Protein AF-A0A3M7SEB2-F1 (afdb_monomer_lite)

InterPro domains:
  IPR011989 Armadillo-like helical [G3DSA:1.25.10.10] (7-108)
  IPR016024 Armadillo-type fold [SSF48371] (8-101)

Secondary structure (DSSP, 8-state):
-----HHHHHHH--HHHHHHHHHTTHHHHHHHHHHH-S-HHHHHHHHHHHHHHTTSHHHHHHHHTTTHHHHHHHHHHHGGG-TTS-HHHHHHHHHHHHHHHHHHH---

Sequence (108 aa):
MISYRPAIIGNLANHKFSDKMISLKIPHKLLELACHDIQFGVQESALNALFALCKHDKARKCLNDLDAVEKLSNISSMSAQNKDLDKESYQNAISLCKNIIKCLKNKN

Radius of gyration: 13.1 Å; chains: 1; bounding box: 40×23×32 Å

pLDDT: mean 75.16, std 13.17, range [36.69, 88.88]

Structure (mmCIF, N/CA/C/O backbone):
data_AF-A0A3M7SEB2-F1
#
_entry.id   AF-A0A3M7SEB2-F1
#
loop_
_atom_site.group_PDB
_atom_site.id
_atom_site.type_symbol
_atom_site.label_atom_id
_atom_site.label_alt_id
_atom_site.label_comp_id
_atom_site.label_asym_id
_atom_site.label_entity_id
_atom_site.label_seq_id
_atom_site.pdbx_PDB_ins_code
_atom_site.Cartn_x
_atom_site.Cartn_y
_atom_site.Cartn_z
_atom_site.occupancy
_atom_site.B_iso_or_equiv
_atom_site.auth_seq_id
_atom_site.auth_comp_id
_atom_site.auth_asym_id
_atom_site.auth_atom_id
_atom_site.pdbx_PDB_model_num
ATOM 1 N N . MET A 1 1 ? -2.842 -12.660 -21.057 1.00 36.69 1 MET A N 1
ATOM 2 C CA . MET A 1 1 ? -2.701 -12.054 -19.713 1.00 36.69 1 MET A CA 1
ATOM 3 C C . MET A 1 1 ? -3.008 -10.571 -19.820 1.00 36.69 1 MET A C 1
ATOM 5 O O . MET A 1 1 ? -2.301 -9.878 -20.537 1.00 36.69 1 MET A O 1
ATOM 9 N N . ILE A 1 2 ? -4.080 -10.085 -19.190 1.00 41.38 2 ILE A N 1
ATOM 10 C CA . ILE A 1 2 ? -4.386 -8.647 -19.176 1.00 41.38 2 ILE A CA 1
ATOM 11 C C . ILE A 1 2 ? -3.371 -7.985 -18.242 1.00 41.38 2 ILE A C 1
ATOM 13 O O . ILE A 1 2 ? -3.410 -8.191 -17.030 1.00 41.38 2 ILE A O 1
ATOM 17 N N . SER A 1 3 ? -2.422 -7.256 -18.826 1.00 43.06 3 SER A N 1
ATOM 18 C CA . SER A 1 3 ? -1.413 -6.485 -18.105 1.00 43.06 3 SER A CA 1
ATOM 19 C C . SER A 1 3 ? -2.089 -5.260 -17.490 1.00 43.06 3 SER A C 1
ATOM 21 O O . SER A 1 3 ? -2.258 -4.232 -18.145 1.00 43.06 3 SER A O 1
ATOM 23 N N . TYR A 1 4 ? -2.544 -5.378 -16.245 1.00 52.88 4 TYR A N 1
ATOM 24 C CA . TYR A 1 4 ? -3.120 -4.261 -15.503 1.00 52.88 4 TYR A CA 1
ATOM 25 C C . TYR A 1 4 ? -2.023 -3.229 -15.227 1.00 52.88 4 TYR A C 1
ATOM 27 O O . TYR A 1 4 ? -1.166 -3.457 -14.381 1.00 52.88 4 TYR A O 1
ATOM 35 N N . ARG A 1 5 ? -2.026 -2.096 -15.943 1.00 59.34 5 ARG A N 1
ATOM 36 C CA . ARG A 1 5 ? -1.134 -0.971 -15.625 1.00 59.34 5 ARG A CA 1
ATOM 37 C C . ARG A 1 5 ? -1.620 -0.309 -14.329 1.00 59.34 5 ARG A C 1
ATOM 39 O O . ARG A 1 5 ? -2.729 0.234 -14.338 1.00 59.34 5 ARG A O 1
ATOM 46 N N . PRO A 1 6 ? -0.827 -0.296 -13.243 1.00 56.50 6 PRO A N 1
ATOM 47 C CA . PRO A 1 6 ? -1.273 0.253 -11.961 1.00 56.50 6 PRO A CA 1
ATOM 48 C C . PRO A 1 6 ? -1.682 1.735 -12.049 1.00 56.50 6 PRO A C 1
ATOM 50 O O . PRO A 1 6 ? -2.636 2.146 -11.396 1.00 56.50 6 PRO A O 1
ATOM 53 N N . ALA A 1 7 ? -1.077 2.506 -12.961 1.00 56.31 7 ALA A N 1
ATOM 54 C CA . ALA A 1 7 ? -1.453 3.896 -13.243 1.00 56.31 7 ALA A CA 1
ATOM 55 C C . ALA A 1 7 ? -2.922 4.070 -13.693 1.00 56.31 7 ALA A C 1
ATOM 57 O O . ALA A 1 7 ? -3.589 5.026 -13.304 1.00 56.31 7 ALA A O 1
ATOM 58 N N . ILE A 1 8 ? -3.461 3.124 -14.472 1.00 58.94 8 ILE A N 1
ATOM 59 C CA . ILE A 1 8 ? -4.864 3.167 -14.918 1.00 58.94 8 ILE A CA 1
ATOM 60 C C . ILE A 1 8 ? -5.795 2.873 -13.737 1.00 58.94 8 ILE A C 1
ATOM 62 O O . ILE A 1 8 ? -6.848 3.490 -13.604 1.00 58.94 8 ILE A O 1
ATOM 66 N N . ILE A 1 9 ? -5.388 1.966 -12.846 1.00 61.84 9 ILE A N 1
ATOM 67 C CA . ILE A 1 9 ? -6.151 1.632 -11.641 1.00 61.84 9 ILE A CA 1
ATOM 68 C C . ILE A 1 9 ? -6.202 2.828 -10.685 1.00 61.84 9 ILE A C 1
ATOM 70 O O . ILE A 1 9 ? -7.271 3.117 -10.152 1.00 61.84 9 ILE A O 1
ATOM 74 N N . GLY A 1 10 ? -5.091 3.556 -10.527 1.00 58.06 10 GLY A N 1
ATOM 75 C CA . GLY A 1 10 ? -5.048 4.784 -9.731 1.00 58.06 10 GLY A CA 1
ATOM 76 C C . GLY A 1 10 ? -6.037 5.845 -10.221 1.00 58.06 10 GLY A C 1
ATOM 77 O O . GLY A 1 10 ? -6.766 6.415 -9.415 1.00 58.06 10 GLY A O 1
ATOM 78 N N . ASN A 1 11 ? -6.155 6.032 -11.539 1.00 61.44 11 ASN A N 1
ATOM 79 C CA . ASN A 1 11 ? -7.123 6.969 -12.127 1.00 61.44 11 ASN A CA 1
ATOM 80 C C . ASN A 1 11 ? -8.579 6.472 -12.060 1.00 61.44 11 ASN A C 1
ATOM 82 O O . ASN A 1 11 ? -9.512 7.274 -12.068 1.00 61.44 11 ASN A O 1
ATOM 86 N N . LEU A 1 12 ? -8.793 5.155 -11.990 1.00 60.09 12 LEU A N 1
ATOM 87 C CA . LEU A 1 12 ? -10.119 4.537 -11.885 1.00 60.09 12 LEU A CA 1
ATOM 88 C C . LEU A 1 12 ? -10.623 4.405 -10.442 1.00 60.09 12 LEU A C 1
ATOM 90 O O . LEU A 1 12 ? -11.768 3.983 -10.252 1.00 60.09 12 LEU A O 1
ATOM 94 N N . ALA A 1 13 ? -9.811 4.748 -9.437 1.00 60.38 13 ALA A N 1
ATOM 95 C CA . ALA A 1 13 ? -10.180 4.755 -8.023 1.00 60.38 13 ALA A CA 1
ATOM 96 C C . ALA A 1 13 ? -11.150 5.914 -7.714 1.00 60.38 13 ALA A C 1
ATOM 98 O O . ALA A 1 13 ? -10.844 6.853 -6.991 1.00 60.38 13 ALA A O 1
ATOM 99 N N . ASN A 1 14 ? -12.331 5.858 -8.326 1.00 59.59 14 ASN A N 1
ATOM 100 C CA . ASN A 1 14 ? -13.491 6.677 -8.015 1.00 59.59 14 ASN A CA 1
ATOM 101 C C . ASN A 1 14 ? -14.442 5.860 -7.130 1.00 59.59 14 ASN A C 1
ATOM 103 O O . ASN A 1 14 ? -14.527 4.636 -7.260 1.00 59.59 14 ASN A O 1
ATOM 107 N N . HIS A 1 15 ? -15.224 6.532 -6.278 1.00 60.16 15 HIS A N 1
ATOM 108 C CA . HIS A 1 15 ? -16.090 5.890 -5.271 1.00 60.16 15 HIS A CA 1
ATOM 109 C C . HIS A 1 15 ? -16.969 4.756 -5.838 1.00 60.16 15 HIS A C 1
ATOM 111 O O . HIS A 1 15 ? -17.142 3.728 -5.185 1.00 60.16 15 HIS A O 1
ATOM 117 N N . LYS A 1 16 ? -17.454 4.908 -7.081 1.00 60.78 16 LYS A N 1
ATOM 118 C CA . LYS A 1 16 ? -18.289 3.930 -7.805 1.00 60.78 16 LYS A CA 1
ATOM 119 C C . LYS A 1 16 ? -17.588 2.609 -8.157 1.00 60.78 16 LYS A C 1
ATOM 121 O O . LYS A 1 16 ? -18.272 1.616 -8.377 1.00 60.78 16 LYS A O 1
ATOM 126 N N . PHE A 1 17 ? -16.257 2.577 -8.222 1.00 64.44 17 PHE A N 1
ATOM 127 C CA . PHE A 1 17 ? -15.491 1.383 -8.604 1.00 64.44 17 PHE A CA 1
ATOM 128 C C . PHE A 1 17 ? -14.791 0.706 -7.426 1.00 64.44 17 PHE A C 1
ATOM 130 O O . PHE A 1 17 ? -14.325 -0.420 -7.582 1.00 64.44 17 PHE A O 1
ATOM 137 N N . SER A 1 18 ? -14.768 1.343 -6.251 1.00 67.56 18 SER A N 1
ATOM 138 C CA . SER A 1 18 ? -14.119 0.816 -5.044 1.00 67.56 18 SER A CA 1
ATOM 139 C C . SER A 1 18 ? -14.614 -0.590 -4.665 1.00 67.56 18 SER A C 1
ATOM 141 O O . SER A 1 18 ? -13.800 -1.492 -4.487 1.00 67.56 18 SER A O 1
ATOM 143 N N . ASP A 1 19 ? -15.928 -0.829 -4.660 1.00 73.62 19 ASP A N 1
ATOM 144 C CA . ASP A 1 19 ? -16.518 -2.147 -4.373 1.00 73.62 19 ASP A CA 1
ATOM 145 C C . ASP A 1 19 ? -16.108 -3.220 -5.395 1.00 73.62 19 ASP A C 1
ATOM 147 O O . ASP A 1 19 ? -15.722 -4.335 -5.036 1.00 73.62 19 ASP A O 1
ATOM 151 N N . LYS A 1 20 ? -16.126 -2.874 -6.688 1.00 78.75 20 LYS A N 1
ATOM 152 C CA . LYS A 1 20 ? -15.731 -3.794 -7.763 1.00 78.75 20 LYS A CA 1
ATOM 153 C C . LYS A 1 20 ? -14.229 -4.084 -7.729 1.00 78.75 20 LYS A C 1
ATOM 155 O O . LYS A 1 20 ? -13.818 -5.214 -7.964 1.00 78.75 20 LYS A O 1
ATOM 160 N N . MET A 1 21 ? -13.410 -3.092 -7.390 1.00 75.00 21 MET A N 1
ATOM 161 C CA . MET A 1 21 ? -11.968 -3.250 -7.208 1.00 75.00 21 MET A CA 1
ATOM 162 C C . MET A 1 21 ? -11.639 -4.162 -6.022 1.00 75.00 21 MET A C 1
ATOM 164 O O . MET A 1 21 ? -10.766 -5.020 -6.145 1.00 75.00 21 MET A O 1
ATOM 168 N N . ILE A 1 22 ? -12.360 -4.032 -4.905 1.00 77.62 22 ILE A N 1
ATOM 169 C CA . ILE A 1 22 ? -12.218 -4.930 -3.750 1.00 77.62 22 ILE A CA 1
ATOM 170 C C . ILE A 1 22 ? -12.609 -6.360 -4.141 1.00 77.62 22 ILE A C 1
ATOM 172 O O . ILE A 1 22 ? -11.831 -7.284 -3.909 1.00 77.62 22 ILE A O 1
ATOM 176 N N . SER A 1 23 ? -13.751 -6.541 -4.815 1.00 80.69 23 SER A N 1
ATOM 177 C CA . SER A 1 23 ? -14.204 -7.853 -5.306 1.00 80.69 23 SER A CA 1
ATOM 178 C C . SER A 1 23 ? -13.187 -8.516 -6.247 1.00 80.69 23 SER A C 1
ATOM 180 O O . SER A 1 23 ? -12.950 -9.719 -6.168 1.00 80.69 23 SER A O 1
ATOM 182 N N . LEU A 1 24 ? -12.506 -7.725 -7.080 1.00 82.50 24 LEU A N 1
ATOM 183 C CA . LEU A 1 24 ? -11.449 -8.186 -7.985 1.00 82.50 24 LEU A CA 1
ATOM 184 C C . LEU A 1 24 ? -10.068 -8.338 -7.314 1.00 82.50 24 LEU A C 1
ATOM 186 O O . LEU A 1 24 ? -9.074 -8.571 -8.007 1.00 82.50 24 LEU A O 1
ATOM 190 N N . LYS A 1 25 ? -9.984 -8.204 -5.982 1.00 83.44 25 LYS A N 1
ATOM 191 C CA . LYS A 1 25 ? -8.742 -8.259 -5.187 1.00 83.44 25 LYS A CA 1
ATOM 192 C C . LYS A 1 25 ? -7.667 -7.275 -5.665 1.00 83.44 25 LYS A C 1
ATOM 194 O O . LYS A 1 25 ? -6.470 -7.512 -5.502 1.00 83.44 25 LYS A O 1
ATOM 199 N N . ILE A 1 26 ? -8.081 -6.146 -6.236 1.00 85.44 26 ILE A N 1
ATOM 200 C CA . ILE A 1 26 ? -7.170 -5.102 -6.718 1.00 85.44 26 ILE A CA 1
ATOM 201 C C . ILE A 1 26 ? -6.305 -4.528 -5.584 1.00 85.44 26 ILE A C 1
ATOM 203 O O . ILE A 1 26 ? -5.098 -4.435 -5.794 1.00 85.44 26 ILE A O 1
ATOM 207 N N . PRO A 1 27 ? -6.833 -4.234 -4.374 1.00 85.31 27 PRO A N 1
ATOM 208 C CA . PRO A 1 27 ? -5.995 -3.783 -3.260 1.00 85.31 27 PRO A CA 1
ATOM 209 C C . PRO A 1 27 ? -4.893 -4.783 -2.888 1.00 85.31 27 PRO A C 1
ATOM 211 O O . PRO A 1 27 ? -3.783 -4.370 -2.576 1.00 85.31 27 PRO A O 1
ATOM 214 N N . HIS A 1 28 ? -5.168 -6.091 -2.989 1.00 87.62 28 HIS A N 1
ATOM 215 C CA . HIS A 1 28 ? -4.181 -7.133 -2.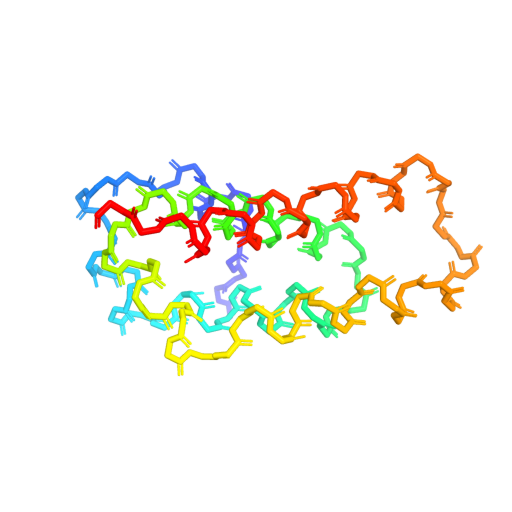693 1.00 87.62 28 HIS A CA 1
ATOM 216 C C . HIS A 1 28 ? -3.064 -7.139 -3.737 1.00 87.62 28 HIS A C 1
ATOM 218 O O . HIS A 1 28 ? -1.892 -7.099 -3.383 1.00 87.62 28 HIS A O 1
ATOM 224 N N . LYS A 1 29 ? -3.429 -7.138 -5.027 1.00 86.56 29 LYS A N 1
ATOM 225 C CA . LYS A 1 29 ? -2.458 -7.121 -6.131 1.00 86.56 29 LYS A CA 1
ATOM 226 C C . LYS A 1 29 ? -1.599 -5.867 -6.115 1.00 86.56 29 LYS A C 1
ATOM 228 O O . LYS A 1 29 ? -0.403 -5.953 -6.335 1.00 86.56 29 LYS A O 1
ATOM 233 N N . LEU A 1 30 ? -2.191 -4.704 -5.850 1.00 86.75 30 LEU A N 1
ATOM 234 C CA . LEU A 1 30 ? -1.424 -3.465 -5.756 1.00 86.75 30 LEU A CA 1
ATOM 235 C C . LEU A 1 30 ? -0.465 -3.474 -4.565 1.00 86.75 30 LEU A C 1
ATOM 237 O O . LEU A 1 30 ? 0.650 -2.990 -4.702 1.00 86.75 30 LEU A O 1
ATOM 241 N N . LEU A 1 31 ? -0.873 -4.034 -3.422 1.00 86.88 31 LEU A N 1
ATOM 242 C CA . LEU A 1 31 ? 0.004 -4.175 -2.261 1.00 86.88 31 LEU A CA 1
ATOM 243 C C . LEU A 1 31 ? 1.169 -5.128 -2.551 1.00 86.88 31 LEU A C 1
ATOM 245 O O . LEU A 1 31 ? 2.307 -4.806 -2.237 1.00 86.88 31 LEU A O 1
ATOM 249 N N . GLU A 1 32 ? 0.906 -6.253 -3.213 1.00 86.31 32 GLU A N 1
ATOM 250 C CA . GLU A 1 32 ? 1.943 -7.197 -3.638 1.00 86.31 32 GLU A CA 1
ATOM 251 C C . GLU A 1 32 ? 2.926 -6.557 -4.628 1.00 86.31 32 GLU A C 1
ATOM 253 O O . GLU A 1 32 ? 4.134 -6.632 -4.419 1.00 86.31 32 GLU A O 1
ATOM 258 N N . LEU A 1 33 ? 2.418 -5.855 -5.647 1.00 84.44 33 LEU A N 1
ATOM 259 C CA . LEU A 1 33 ? 3.243 -5.139 -6.625 1.00 84.44 33 LEU A CA 1
ATOM 260 C C . LEU A 1 33 ? 4.066 -4.025 -5.970 1.00 84.44 33 LEU A C 1
ATOM 262 O O . LEU A 1 33 ? 5.237 -3.860 -6.287 1.00 84.44 33 LEU A O 1
ATOM 266 N N . ALA A 1 34 ? 3.489 -3.278 -5.029 1.00 84.81 34 ALA A N 1
ATOM 267 C CA . ALA A 1 34 ? 4.221 -2.252 -4.296 1.00 84.81 34 ALA A CA 1
ATOM 268 C C . ALA A 1 34 ?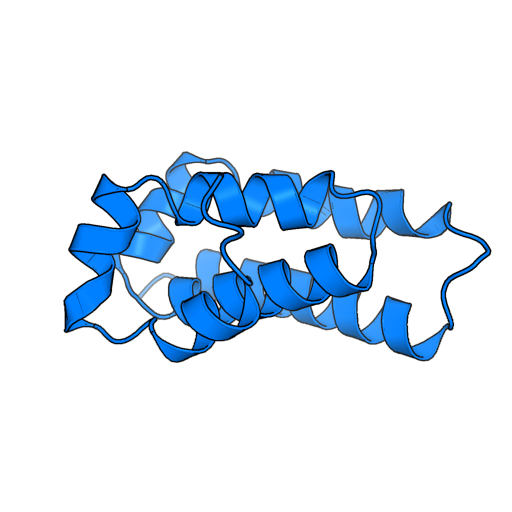 5.350 -2.850 -3.438 1.00 84.81 34 ALA A C 1
ATOM 270 O O . ALA A 1 34 ? 6.416 -2.251 -3.341 1.00 84.81 34 ALA A O 1
ATOM 271 N N . CYS A 1 35 ? 5.128 -4.019 -2.826 1.00 82.38 35 CYS A N 1
ATOM 272 C CA . CYS A 1 35 ? 6.084 -4.649 -1.914 1.00 82.38 35 CYS A CA 1
ATOM 273 C C . CYS A 1 35 ? 7.170 -5.487 -2.602 1.00 82.38 35 CYS A C 1
ATOM 275 O O . CYS A 1 35 ? 8.277 -5.581 -2.073 1.00 82.38 35 CYS A O 1
ATOM 277 N N . HIS A 1 36 ? 6.849 -6.143 -3.717 1.00 81.06 36 HIS A N 1
ATOM 278 C CA . HIS A 1 36 ? 7.650 -7.257 -4.235 1.00 81.06 36 HIS A CA 1
ATOM 279 C C . HIS A 1 36 ? 7.987 -7.168 -5.725 1.00 81.06 36 HIS A C 1
ATOM 281 O O . HIS A 1 36 ? 8.738 -8.015 -6.208 1.00 81.06 36 HIS A O 1
ATOM 287 N N . ASP A 1 37 ? 7.469 -6.183 -6.469 1.00 80.06 37 ASP A N 1
ATOM 288 C CA . ASP A 1 37 ? 7.807 -6.072 -7.891 1.00 80.06 37 ASP A CA 1
ATOM 289 C C . ASP A 1 37 ? 9.285 -5.695 -8.074 1.00 80.06 37 ASP A C 1
ATOM 291 O O . ASP A 1 37 ? 9.836 -4.898 -7.318 1.00 80.06 37 ASP A O 1
ATOM 295 N N . ILE A 1 38 ? 9.942 -6.284 -9.070 1.00 73.12 38 ILE A N 1
ATOM 296 C CA . ILE A 1 38 ? 11.363 -6.051 -9.362 1.0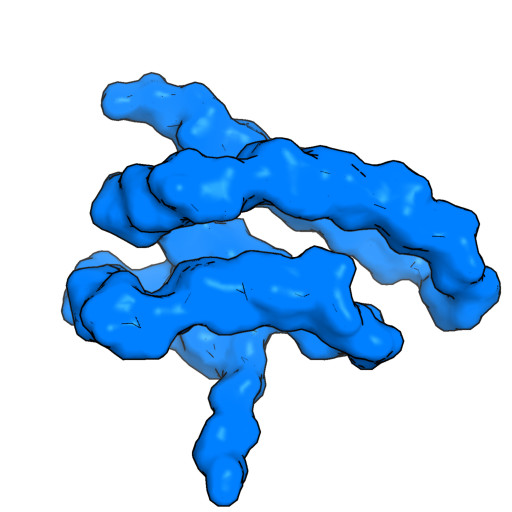0 73.12 38 ILE A CA 1
ATOM 297 C C . ILE A 1 38 ? 11.548 -4.695 -10.060 1.00 73.12 38 ILE A C 1
ATOM 299 O O . ILE A 1 38 ? 12.597 -4.062 -9.945 1.00 73.12 38 ILE A O 1
ATOM 303 N N . GLN A 1 39 ? 10.530 -4.230 -10.785 1.00 77.69 39 GLN A N 1
ATOM 304 C CA . GLN A 1 39 ? 10.555 -2.976 -11.517 1.00 77.69 39 GLN A CA 1
ATOM 305 C C . GLN A 1 39 ? 10.045 -1.837 -10.642 1.00 77.69 39 GLN A C 1
ATOM 307 O O . GLN A 1 39 ? 8.856 -1.722 -10.340 1.00 77.69 39 GLN A O 1
ATOM 312 N N . PHE A 1 40 ? 10.938 -0.907 -10.323 1.00 76.06 40 PHE A N 1
ATOM 313 C CA . PHE A 1 40 ? 10.588 0.252 -9.511 1.00 76.06 40 PHE A CA 1
ATOM 314 C C . PHE A 1 40 ? 9.450 1.101 -10.099 1.00 76.06 40 PHE A C 1
ATOM 316 O O . PHE A 1 40 ? 8.566 1.531 -9.366 1.00 76.06 40 PHE A O 1
ATOM 323 N N . GLY A 1 41 ? 9.397 1.286 -11.423 1.00 77.56 41 GLY A N 1
ATOM 324 C CA . GLY A 1 41 ? 8.293 2.021 -12.056 1.00 77.56 41 GLY A CA 1
ATOM 325 C C . GLY A 1 41 ? 6.921 1.364 -11.836 1.00 77.56 41 GLY A C 1
ATOM 326 O O . GLY A 1 41 ? 5.898 2.051 -11.761 1.00 77.56 41 GLY A O 1
ATOM 327 N N . VAL A 1 42 ? 6.884 0.035 -11.681 1.00 79.75 42 VAL A N 1
ATOM 328 C CA . VAL A 1 42 ? 5.666 -0.709 -11.334 1.00 79.75 42 VAL A CA 1
ATOM 329 C C . VAL A 1 42 ? 5.345 -0.541 -9.850 1.00 79.75 42 VAL A C 1
ATOM 331 O O . VAL A 1 42 ? 4.189 -0.258 -9.531 1.00 79.75 42 VAL A O 1
ATOM 334 N N . GLN A 1 43 ? 6.349 -0.622 -8.967 1.00 81.75 43 GLN A N 1
ATOM 335 C CA . GLN A 1 43 ? 6.186 -0.353 -7.532 1.00 81.75 43 GLN A CA 1
ATOM 336 C C . GLN A 1 43 ? 5.623 1.053 -7.283 1.00 81.75 43 GLN A C 1
ATOM 338 O O . GLN A 1 43 ? 4.622 1.206 -6.586 1.00 81.75 43 GLN A O 1
ATOM 343 N N . GLU A 1 44 ? 6.205 2.083 -7.898 1.00 80.81 44 GLU A N 1
ATOM 344 C CA . GLU A 1 44 ? 5.760 3.473 -7.765 1.00 80.81 44 GLU A CA 1
ATOM 345 C C . GLU A 1 44 ? 4.332 3.662 -8.290 1.00 80.81 44 GLU A C 1
ATOM 347 O O . GLU A 1 44 ? 3.483 4.275 -7.634 1.00 80.81 44 GLU A O 1
ATOM 352 N N . SER A 1 45 ? 4.024 3.085 -9.453 1.00 81.69 45 SER A N 1
ATOM 353 C CA . SER A 1 45 ? 2.668 3.125 -10.005 1.00 81.69 45 SER A CA 1
ATOM 354 C C . SER A 1 45 ? 1.663 2.428 -9.079 1.00 81.69 45 SER A C 1
ATOM 356 O O . SER A 1 45 ? 0.526 2.886 -8.937 1.00 81.69 45 SER A O 1
ATOM 358 N N . ALA A 1 46 ? 2.065 1.327 -8.437 1.00 85.56 46 ALA A N 1
ATOM 359 C CA . ALA A 1 46 ? 1.238 0.609 -7.477 1.00 85.56 46 ALA A CA 1
ATOM 360 C C . ALA A 1 46 ? 1.031 1.413 -6.186 1.00 85.56 46 ALA A C 1
ATOM 362 O O . ALA A 1 46 ? -0.101 1.507 -5.711 1.00 85.56 46 ALA A O 1
ATOM 363 N N . LEU A 1 47 ? 2.072 2.072 -5.670 1.00 85.62 47 LEU A N 1
ATOM 364 C CA . LEU A 1 47 ? 1.983 2.983 -4.525 1.00 85.62 47 LEU A CA 1
ATOM 365 C C . LEU A 1 47 ? 1.043 4.160 -4.807 1.00 85.62 47 LEU A C 1
ATOM 367 O O . LEU A 1 47 ? 0.180 4.469 -3.987 1.00 85.62 47 LEU A O 1
ATOM 371 N N . ASN A 1 48 ? 1.130 4.773 -5.988 1.00 84.25 48 ASN A N 1
ATOM 372 C CA . ASN A 1 48 ? 0.208 5.836 -6.394 1.00 84.25 48 ASN A CA 1
ATOM 373 C C . ASN A 1 48 ? -1.249 5.350 -6.452 1.00 84.25 48 ASN A C 1
ATOM 375 O O . ASN A 1 48 ? -2.158 6.026 -5.964 1.00 84.25 48 ASN A O 1
ATOM 379 N N . ALA A 1 49 ? -1.484 4.149 -6.986 1.00 84.88 49 ALA A N 1
ATOM 380 C CA . ALA A 1 49 ? -2.818 3.557 -7.019 1.00 84.88 49 ALA A CA 1
ATOM 381 C C . ALA A 1 49 ? -3.345 3.207 -5.615 1.00 84.88 49 ALA A C 1
ATOM 383 O O . ALA A 1 49 ? -4.514 3.455 -5.316 1.00 84.88 49 ALA A O 1
ATOM 384 N N . LEU A 1 50 ? -2.488 2.689 -4.727 1.00 86.19 50 LEU A N 1
ATOM 385 C CA . LEU A 1 50 ? -2.821 2.446 -3.320 1.00 86.19 50 LEU A CA 1
ATOM 386 C C . LEU A 1 50 ? -3.164 3.742 -2.587 1.00 86.19 50 LEU A C 1
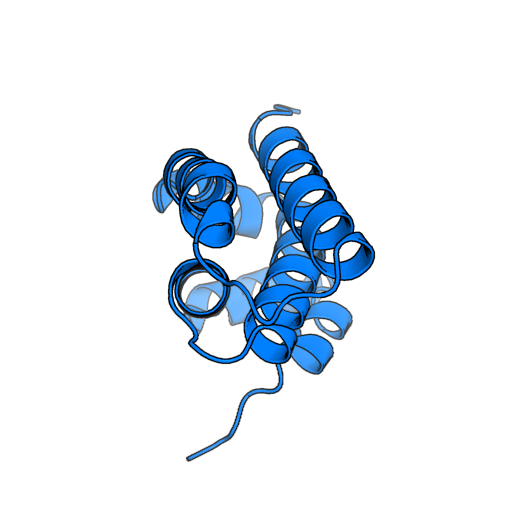ATOM 388 O O . LEU A 1 50 ? -4.118 3.769 -1.812 1.00 86.19 50 LEU A O 1
ATOM 392 N N . PHE A 1 51 ? -2.431 4.822 -2.853 1.00 86.69 51 PHE A N 1
ATOM 393 C CA . PHE A 1 51 ? -2.708 6.131 -2.271 1.00 86.69 51 PHE A CA 1
ATOM 394 C C . PHE A 1 51 ? -4.051 6.707 -2.731 1.00 86.69 51 PHE A C 1
ATOM 396 O O . PHE A 1 51 ? -4.770 7.312 -1.938 1.00 86.69 51 PHE A O 1
ATOM 403 N N . ALA A 1 52 ? -4.437 6.495 -3.990 1.00 84.31 52 ALA A N 1
ATOM 404 C CA . ALA A 1 52 ? -5.774 6.855 -4.454 1.00 84.31 52 ALA A CA 1
ATOM 405 C C . ALA A 1 52 ? -6.854 6.004 -3.760 1.00 84.31 52 ALA A C 1
ATOM 407 O O . ALA A 1 52 ? -7.845 6.538 -3.264 1.00 84.31 52 ALA A O 1
ATOM 408 N N . LEU A 1 53 ? -6.630 4.691 -3.645 1.00 83.75 53 LEU A N 1
ATOM 409 C CA . LEU A 1 53 ? -7.575 3.762 -3.024 1.00 83.75 53 LEU A CA 1
ATOM 410 C C . LEU A 1 53 ? -7.765 3.983 -1.523 1.00 83.75 53 LEU A C 1
ATOM 412 O O . LEU A 1 53 ? -8.888 3.858 -1.039 1.00 83.75 53 LEU A O 1
ATOM 416 N N . CYS A 1 54 ? -6.711 4.329 -0.781 1.00 85.25 54 CYS A N 1
ATOM 417 C CA . CYS A 1 54 ? -6.788 4.511 0.672 1.00 85.25 54 CYS A CA 1
ATOM 418 C C . CYS A 1 54 ? -7.757 5.635 1.081 1.00 85.25 54 CYS A C 1
ATOM 420 O O . CYS A 1 54 ? -8.226 5.659 2.217 1.00 85.25 54 CYS A O 1
ATOM 422 N N . LYS A 1 55 ? -8.085 6.550 0.157 1.00 83.94 55 LYS A N 1
ATOM 423 C CA . LYS A 1 55 ? -9.054 7.634 0.370 1.00 83.94 55 LYS A CA 1
ATOM 424 C C . LYS A 1 55 ? -10.500 7.138 0.458 1.00 83.94 55 LYS A C 1
ATOM 426 O O . LYS A 1 55 ? -11.367 7.891 0.884 1.00 83.94 55 LYS A O 1
ATOM 431 N N . HIS A 1 56 ? -10.773 5.892 0.069 1.00 84.06 56 HIS A N 1
ATOM 432 C CA . HIS A 1 56 ? -12.096 5.283 0.163 1.00 84.06 56 HIS A CA 1
ATOM 433 C C . HIS A 1 56 ? -12.201 4.376 1.386 1.00 84.06 56 HIS A C 1
ATOM 435 O O . HIS A 1 56 ? -11.452 3.410 1.503 1.00 84.06 56 HIS A O 1
ATOM 441 N N . ASP A 1 57 ? -13.200 4.601 2.242 1.00 82.44 57 ASP A N 1
ATOM 442 C CA . ASP A 1 57 ? -13.390 3.854 3.494 1.00 82.44 57 ASP A CA 1
ATOM 443 C C . ASP A 1 57 ? -13.365 2.330 3.347 1.00 82.44 57 ASP A C 1
ATOM 445 O O . ASP A 1 57 ? -12.708 1.639 4.124 1.00 82.44 57 ASP A O 1
ATOM 449 N N . LYS A 1 58 ? -14.048 1.786 2.335 1.00 83.25 58 LYS A N 1
ATOM 450 C CA . LYS A 1 58 ? -14.099 0.333 2.110 1.00 83.25 58 LYS A CA 1
ATOM 451 C C . LYS A 1 58 ? -12.748 -0.235 1.680 1.00 83.25 58 LYS A C 1
ATOM 453 O O . LYS A 1 58 ? -12.333 -1.279 2.174 1.00 83.25 58 LYS A O 1
ATOM 458 N N . ALA A 1 59 ? -12.056 0.457 0.776 1.00 82.88 59 ALA A N 1
ATOM 459 C CA . ALA A 1 59 ? -10.742 0.032 0.309 1.00 82.88 59 ALA A CA 1
ATOM 460 C C . ALA A 1 59 ? -9.695 0.193 1.418 1.00 82.88 59 ALA A C 1
ATOM 462 O O . ALA A 1 59 ? -8.854 -0.679 1.586 1.00 82.88 59 ALA A O 1
ATOM 463 N N . ARG A 1 60 ? -9.802 1.247 2.232 1.00 85.31 60 ARG A N 1
ATOM 464 C CA . ARG A 1 60 ? -8.996 1.454 3.436 1.00 85.31 60 ARG A CA 1
ATOM 465 C C . ARG A 1 60 ? -9.177 0.338 4.458 1.00 85.31 60 ARG A C 1
ATOM 467 O O . ARG A 1 60 ? -8.179 -0.160 4.963 1.00 85.31 60 ARG A O 1
ATOM 474 N N . LYS A 1 61 ? -10.418 -0.075 4.743 1.00 85.31 61 LYS A N 1
ATOM 475 C CA . LYS A 1 61 ? -10.690 -1.232 5.613 1.00 85.31 61 LYS A CA 1
ATOM 476 C C . LYS A 1 61 ? -10.036 -2.494 5.058 1.00 85.31 61 LYS A C 1
ATOM 478 O O . LYS A 1 61 ? -9.234 -3.093 5.753 1.00 85.31 61 LYS A O 1
ATOM 483 N N . CYS A 1 62 ? -10.250 -2.784 3.773 1.00 86.50 62 CYS A N 1
ATOM 484 C CA . CYS A 1 62 ? -9.609 -3.919 3.111 1.00 86.50 62 CYS A CA 1
ATOM 485 C C . CYS A 1 62 ? -8.072 -3.856 3.175 1.00 86.50 62 CYS A C 1
ATOM 487 O O . CYS A 1 62 ? -7.439 -4.879 3.377 1.00 86.50 62 CYS A O 1
ATOM 489 N N . LEU A 1 63 ? -7.456 -2.680 3.024 1.00 86.50 63 LEU A N 1
ATOM 490 C CA . LEU A 1 63 ? -6.004 -2.520 3.157 1.00 86.50 63 LEU A CA 1
ATOM 491 C C . LEU A 1 63 ? -5.521 -2.721 4.601 1.00 86.50 63 LEU A C 1
ATOM 493 O O . LEU A 1 63 ? -4.460 -3.303 4.803 1.00 86.50 63 LEU A O 1
ATOM 497 N N . ASN A 1 64 ? -6.290 -2.276 5.596 1.00 86.12 64 ASN A N 1
ATOM 498 C CA . ASN A 1 64 ? -5.993 -2.549 7.002 1.00 86.12 64 ASN A CA 1
ATOM 499 C C . ASN A 1 64 ? -6.111 -4.045 7.327 1.00 86.12 64 ASN A C 1
ATOM 501 O O . ASN A 1 64 ? -5.234 -4.565 8.005 1.00 86.12 64 ASN A O 1
ATOM 505 N N . ASP A 1 65 ? -7.107 -4.743 6.775 1.00 88.88 65 ASP A N 1
ATOM 506 C CA . ASP A 1 65 ? -7.269 -6.200 6.923 1.00 88.88 65 ASP A CA 1
ATOM 507 C C . ASP A 1 65 ? -6.128 -7.003 6.263 1.00 88.88 65 ASP A C 1
ATOM 509 O O . ASP A 1 65 ? -5.987 -8.198 6.503 1.00 88.88 65 ASP A O 1
ATOM 513 N N . LEU A 1 66 ? -5.322 -6.363 5.406 1.00 86.50 66 LEU A N 1
ATOM 514 C CA . LEU A 1 66 ? -4.170 -6.961 4.718 1.00 86.50 66 LEU A CA 1
ATOM 515 C C . LEU A 1 66 ? -2.826 -6.610 5.352 1.00 86.50 66 LEU A C 1
ATOM 517 O O . LEU A 1 66 ? -1.783 -6.823 4.722 1.00 86.50 66 LEU A O 1
ATOM 521 N N . ASP A 1 67 ? -2.852 -6.005 6.540 1.00 87.88 67 ASP A N 1
ATOM 522 C CA . ASP A 1 67 ? -1.668 -5.513 7.237 1.00 87.88 67 ASP A CA 1
ATOM 523 C C . ASP A 1 67 ? -0.839 -4.559 6.363 1.00 87.88 67 ASP A C 1
ATOM 525 O O . ASP A 1 67 ? 0.390 -4.494 6.451 1.00 87.88 67 ASP A O 1
ATOM 529 N N . ALA A 1 68 ? -1.500 -3.779 5.493 1.00 87.00 68 ALA A N 1
ATOM 530 C CA . ALA A 1 68 ? -0.812 -2.906 4.543 1.00 87.00 68 ALA A CA 1
ATOM 531 C C . ALA A 1 68 ? 0.118 -1.904 5.242 1.00 87.00 68 ALA A C 1
ATOM 533 O O . ALA A 1 68 ? 1.151 -1.543 4.690 1.00 87.00 68 ALA A O 1
ATOM 534 N N . VAL A 1 69 ? -0.198 -1.486 6.473 1.00 86.44 69 VAL A N 1
ATOM 535 C CA . VAL A 1 69 ? 0.684 -0.627 7.279 1.00 86.44 69 VAL A CA 1
ATOM 536 C C . VAL A 1 69 ? 2.021 -1.308 7.571 1.00 86.44 69 VAL A C 1
ATOM 538 O O . VAL A 1 69 ? 3.061 -0.667 7.423 1.00 86.44 69 VAL A O 1
ATOM 541 N N . GLU A 1 70 ? 2.011 -2.581 7.963 1.00 85.81 70 GLU A N 1
ATOM 542 C CA . GLU A 1 70 ? 3.231 -3.334 8.264 1.00 85.81 70 GLU A CA 1
ATOM 543 C C . GLU A 1 70 ? 4.027 -3.578 6.979 1.00 85.81 70 GLU A C 1
ATOM 545 O O . GLU A 1 70 ? 5.212 -3.252 6.897 1.00 85.81 70 GLU A O 1
ATOM 550 N N . LYS A 1 71 ? 3.347 -4.030 5.920 1.00 86.25 71 LYS A N 1
ATOM 551 C CA . LYS A 1 71 ? 3.986 -4.325 4.632 1.00 86.25 71 LYS A CA 1
ATOM 552 C C . LYS A 1 71 ? 4.618 -3.091 3.987 1.00 86.25 71 LYS A C 1
ATOM 554 O O . LYS A 1 71 ? 5.748 -3.162 3.509 1.00 86.25 71 LYS A O 1
ATOM 559 N N . LEU A 1 72 ? 3.937 -1.942 4.020 1.00 84.50 72 LEU A N 1
ATOM 560 C CA . LEU A 1 72 ? 4.471 -0.675 3.505 1.00 84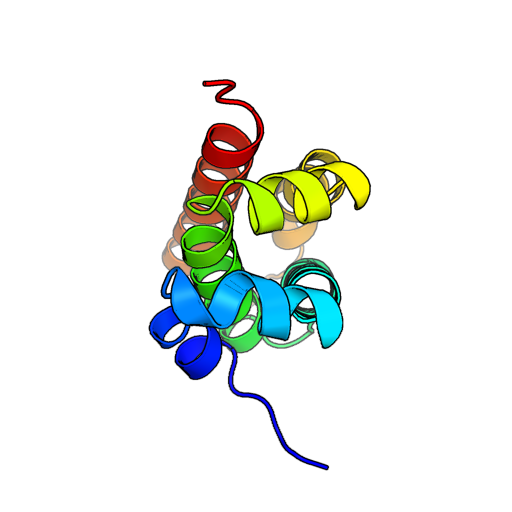.50 72 LEU A CA 1
ATOM 561 C C . LEU A 1 72 ? 5.589 -0.105 4.392 1.00 84.50 72 LEU A C 1
ATOM 563 O O . LEU A 1 72 ? 6.496 0.549 3.877 1.00 84.50 72 LEU A O 1
ATOM 567 N N . SER A 1 73 ? 5.559 -0.363 5.705 1.00 82.19 73 SER A N 1
ATOM 568 C CA . SER A 1 73 ? 6.664 0.001 6.607 1.00 82.19 73 SER A CA 1
ATOM 569 C C . SER A 1 73 ? 7.938 -0.766 6.253 1.00 82.19 73 SER A C 1
ATOM 571 O O . SER A 1 73 ? 9.010 -0.167 6.194 1.00 82.19 73 SER A O 1
ATOM 573 N N . ASN A 1 74 ? 7.808 -2.051 5.913 1.00 79.62 74 ASN A N 1
ATOM 574 C CA . ASN A 1 74 ? 8.937 -2.893 5.518 1.00 79.62 74 ASN A CA 1
ATOM 575 C C . ASN A 1 74 ? 9.561 -2.456 4.181 1.00 79.62 74 ASN A C 1
ATOM 577 O O . ASN A 1 74 ? 10.782 -2.504 4.047 1.00 79.62 74 ASN A O 1
ATOM 581 N N . ILE A 1 75 ? 8.775 -1.942 3.221 1.00 74.31 75 ILE A N 1
ATOM 582 C CA . ILE A 1 75 ? 9.315 -1.376 1.964 1.00 74.31 75 ILE A CA 1
ATOM 583 C C . ILE A 1 75 ? 10.297 -0.242 2.251 1.00 74.31 75 ILE A C 1
ATOM 585 O O . ILE A 1 75 ? 11.380 -0.214 1.670 1.00 74.31 75 ILE A O 1
ATOM 589 N N . SER A 1 76 ? 9.944 0.672 3.164 1.00 61.31 76 SER A N 1
ATOM 590 C CA . SER A 1 76 ? 10.805 1.807 3.524 1.00 61.31 76 SER A CA 1
ATOM 591 C C . SER A 1 76 ? 12.148 1.371 4.123 1.00 61.31 76 SER A C 1
ATOM 593 O O . SER A 1 76 ? 13.068 2.186 4.176 1.00 61.31 76 SER A O 1
ATOM 595 N N . SER A 1 77 ? 12.252 0.124 4.587 1.00 58.25 77 SER A N 1
ATOM 596 C CA . SER A 1 77 ? 13.479 -0.484 5.100 1.00 58.25 77 SER A CA 1
ATOM 597 C C . SER A 1 77 ? 14.223 -1.309 4.040 1.00 58.25 77 SER A C 1
ATOM 599 O O . SER A 1 77 ? 15.447 -1.391 4.093 1.00 58.25 77 SER A O 1
ATOM 601 N N . MET A 1 78 ? 13.512 -1.902 3.073 1.00 53.28 78 MET A N 1
ATOM 602 C CA . MET A 1 78 ? 14.066 -2.846 2.089 1.00 53.28 78 MET A CA 1
ATOM 603 C C . MET A 1 78 ? 14.589 -2.169 0.813 1.00 53.28 78 MET A C 1
ATOM 605 O O . MET A 1 78 ? 15.573 -2.624 0.230 1.00 53.28 78 MET A O 1
ATOM 609 N N . SER A 1 79 ? 13.996 -1.045 0.394 1.00 55.25 79 SER A N 1
ATOM 610 C CA . SER A 1 79 ? 14.424 -0.312 -0.809 1.00 55.25 79 SER A CA 1
ATOM 611 C C . SER A 1 79 ? 15.824 0.309 -0.688 1.00 55.25 79 SER A C 1
ATOM 613 O O . SER A 1 79 ? 16.417 0.675 -1.699 1.00 55.25 79 SER A O 1
ATOM 615 N N . ALA A 1 80 ? 16.391 0.367 0.524 1.00 49.25 80 ALA A N 1
ATOM 616 C CA . ALA A 1 80 ? 17.765 0.799 0.789 1.00 49.25 80 ALA A CA 1
ATOM 617 C C . ALA A 1 80 ? 18.841 -0.120 0.169 1.00 49.25 80 ALA A C 1
ATOM 619 O O . ALA A 1 80 ? 20.019 0.232 0.173 1.00 49.25 80 ALA A O 1
ATOM 620 N N . GLN A 1 81 ? 18.460 -1.290 -0.361 1.00 49.34 81 GLN A N 1
ATOM 621 C CA . GLN A 1 81 ? 19.385 -2.231 -1.002 1.00 49.34 81 GLN A CA 1
ATOM 622 C C . GLN A 1 81 ? 19.456 -2.115 -2.535 1.00 49.34 81 GLN A C 1
ATOM 624 O O . GLN A 1 81 ? 20.346 -2.716 -3.138 1.00 49.34 81 GLN A O 1
ATOM 629 N N . ASN A 1 82 ? 18.581 -1.333 -3.179 1.00 55.59 82 ASN A N 1
ATOM 630 C CA . ASN A 1 82 ? 18.604 -1.161 -4.634 1.00 55.59 82 ASN A CA 1
ATOM 631 C C . ASN A 1 82 ? 19.565 -0.026 -5.027 1.00 55.59 82 ASN A C 1
ATOM 633 O O . ASN A 1 82 ? 19.229 1.151 -4.920 1.00 55.59 82 ASN A O 1
ATOM 637 N N . LYS A 1 83 ? 20.775 -0.390 -5.473 1.00 53.69 83 LYS A N 1
ATOM 638 C CA . LYS A 1 83 ? 21.836 0.556 -5.878 1.00 53.69 83 LYS A CA 1
ATOM 639 C C . LYS A 1 83 ? 21.565 1.279 -7.206 1.00 53.69 83 LYS A C 1
ATOM 641 O O . LYS A 1 83 ? 22.248 2.255 -7.492 1.00 53.69 83 LYS A O 1
ATOM 646 N N . ASP A 1 84 ? 20.578 0.823 -7.974 1.00 59.25 84 ASP A N 1
ATOM 647 C CA . ASP A 1 84 ? 20.194 1.378 -9.281 1.00 59.25 84 ASP A CA 1
ATOM 648 C C . ASP A 1 84 ? 19.122 2.480 -9.204 1.00 59.25 84 ASP A C 1
ATOM 650 O O . ASP A 1 84 ? 18.723 3.030 -10.229 1.00 59.25 84 ASP A O 1
ATOM 654 N N . LEU A 1 85 ? 18.625 2.814 -8.007 1.00 62.25 85 LEU A N 1
ATOM 655 C CA . LEU A 1 85 ? 17.597 3.841 -7.852 1.00 62.25 85 LEU A CA 1
ATOM 656 C C . LEU A 1 85 ? 18.194 5.229 -7.680 1.00 62.25 85 LEU A C 1
ATOM 658 O O . LEU A 1 85 ? 18.963 5.480 -6.751 1.00 62.25 85 LEU A O 1
ATOM 662 N N . ASP A 1 86 ? 17.751 6.155 -8.530 1.00 72.44 86 ASP A N 1
ATOM 663 C CA . ASP A 1 86 ? 18.048 7.566 -8.345 1.00 72.44 86 ASP A CA 1
ATOM 664 C C . ASP A 1 86 ? 17.459 8.048 -7.009 1.00 72.44 86 ASP A C 1
ATOM 666 O O . ASP A 1 86 ? 16.334 7.702 -6.620 1.00 72.44 86 ASP A O 1
ATOM 670 N N . LYS A 1 87 ? 18.247 8.825 -6.266 1.00 72.12 87 LYS A N 1
ATOM 671 C CA . LYS A 1 87 ? 17.960 9.202 -4.876 1.00 72.12 87 LYS A CA 1
ATOM 672 C C . LYS A 1 87 ? 16.616 9.923 -4.744 1.00 72.12 87 LYS A C 1
ATOM 674 O O . LYS A 1 87 ? 15.951 9.787 -3.717 1.00 72.12 87 LYS A O 1
ATOM 679 N N . GLU A 1 88 ? 16.210 10.663 -5.773 1.00 77.44 88 GLU A N 1
ATOM 680 C CA . GLU A 1 88 ? 14.919 11.351 -5.835 1.00 77.44 88 GLU A CA 1
ATOM 681 C C . GLU A 1 88 ? 13.739 10.369 -5.888 1.00 77.44 88 GLU A C 1
ATOM 683 O O . GLU A 1 88 ? 12.807 10.461 -5.085 1.00 77.44 88 GLU A O 1
ATOM 688 N N . SER A 1 89 ? 13.821 9.368 -6.766 1.00 72.62 89 SER A N 1
ATOM 689 C CA . SER A 1 89 ? 12.797 8.329 -6.920 1.00 72.62 89 SER A CA 1
ATOM 690 C C . SER A 1 89 ? 12.596 7.549 -5.617 1.00 72.62 89 SER A C 1
ATOM 692 O O . SER A 1 89 ? 11.471 7.329 -5.164 1.00 72.62 89 SER A O 1
ATOM 694 N N . TYR A 1 90 ? 13.693 7.225 -4.932 1.00 73.25 90 TYR A N 1
ATOM 695 C CA . TYR A 1 90 ? 13.659 6.587 -3.617 1.00 73.25 90 TYR A CA 1
ATOM 696 C C . TYR A 1 90 ? 12.919 7.427 -2.559 1.00 73.25 90 TYR A C 1
ATOM 698 O O . TYR A 1 90 ? 12.071 6.912 -1.823 1.00 73.25 90 TYR A O 1
ATOM 706 N N . GLN A 1 91 ? 13.206 8.731 -2.485 1.00 78.25 91 GLN A N 1
ATOM 707 C CA . GLN A 1 91 ? 12.540 9.628 -1.534 1.00 78.25 91 GLN A CA 1
ATOM 708 C C . GLN A 1 91 ? 11.046 9.782 -1.835 1.00 78.25 91 GLN A C 1
ATOM 710 O O . GLN A 1 91 ? 10.236 9.842 -0.902 1.00 78.25 91 GLN A O 1
ATOM 715 N N . ASN A 1 92 ? 10.664 9.777 -3.113 1.00 81.12 92 ASN A N 1
ATOM 716 C CA . ASN A 1 92 ? 9.264 9.801 -3.526 1.00 81.12 92 ASN A CA 1
ATOM 717 C C . ASN A 1 92 ? 8.517 8.539 -3.082 1.00 81.12 92 ASN A C 1
ATOM 719 O O . ASN A 1 92 ? 7.455 8.652 -2.468 1.00 81.12 92 ASN A O 1
ATOM 723 N N . ALA A 1 93 ? 9.087 7.347 -3.286 1.00 77.12 93 ALA A N 1
ATOM 724 C CA . ALA A 1 93 ? 8.473 6.093 -2.843 1.00 77.12 93 ALA A CA 1
ATOM 725 C C . ALA A 1 93 ? 8.286 6.038 -1.316 1.00 77.12 93 ALA A C 1
ATOM 727 O O . ALA A 1 93 ? 7.206 5.699 -0.832 1.00 77.12 93 ALA A O 1
ATOM 728 N N . ILE A 1 94 ? 9.294 6.454 -0.539 1.00 82.56 94 ILE A N 1
ATOM 729 C CA . ILE A 1 94 ? 9.177 6.544 0.927 1.00 82.56 94 ILE A CA 1
ATOM 730 C C . ILE A 1 94 ? 8.089 7.535 1.336 1.00 82.56 94 ILE A C 1
ATOM 732 O O . ILE A 1 94 ? 7.306 7.263 2.251 1.00 82.56 94 ILE A O 1
ATOM 736 N N . SER A 1 95 ? 8.029 8.686 0.670 1.00 85.19 95 SER A N 1
ATOM 737 C CA . SER A 1 95 ? 7.014 9.705 0.936 1.00 85.19 95 SER A CA 1
ATOM 738 C C . SER A 1 95 ? 5.608 9.181 0.633 1.00 85.19 95 SER A C 1
ATOM 740 O O . SER A 1 95 ? 4.696 9.377 1.439 1.00 85.19 95 SER A O 1
ATOM 742 N N . LEU A 1 96 ? 5.436 8.434 -0.463 1.00 83.69 96 LEU A N 1
ATOM 743 C CA . LEU A 1 96 ? 4.184 7.757 -0.802 1.00 83.69 96 LEU A CA 1
ATOM 744 C C . LEU A 1 96 ? 3.802 6.713 0.252 1.00 83.69 96 LEU A C 1
ATOM 746 O O . LEU A 1 96 ? 2.684 6.770 0.764 1.00 83.69 96 LEU A O 1
ATOM 750 N N . CYS A 1 97 ? 4.719 5.831 0.660 1.00 85.75 97 CYS A N 1
ATOM 751 C CA . CYS A 1 97 ? 4.469 4.856 1.727 1.00 85.75 97 CYS A CA 1
ATOM 752 C C . CYS A 1 97 ? 4.013 5.539 3.025 1.00 85.75 97 CYS A C 1
ATOM 754 O O . CYS A 1 97 ? 2.999 5.150 3.606 1.00 85.75 97 CYS A O 1
ATOM 756 N N . LYS A 1 98 ? 4.697 6.608 3.455 1.00 86.62 98 LYS A N 1
ATOM 757 C CA . LYS A 1 98 ? 4.318 7.388 4.647 1.00 86.62 98 LYS A CA 1
ATOM 758 C C . LYS A 1 98 ? 2.924 8.002 4.517 1.00 86.62 98 LYS A C 1
ATOM 760 O O . LYS A 1 98 ? 2.138 7.944 5.465 1.00 86.62 98 LYS A O 1
ATOM 765 N N . ASN A 1 99 ? 2.599 8.559 3.353 1.00 87.44 99 ASN A N 1
ATOM 766 C CA . ASN A 1 99 ? 1.293 9.158 3.089 1.00 87.44 99 ASN A CA 1
ATOM 767 C C . ASN A 1 99 ? 0.170 8.114 3.093 1.00 87.44 99 ASN A C 1
ATOM 769 O O . ASN A 1 99 ? -0.887 8.364 3.675 1.00 87.44 99 ASN A O 1
ATOM 773 N N . ILE A 1 100 ? 0.404 6.932 2.516 1.00 86.94 100 ILE A N 1
ATOM 774 C CA . ILE A 1 100 ? -0.545 5.813 2.558 1.00 86.94 100 ILE A CA 1
ATOM 775 C C . ILE A 1 100 ? -0.723 5.337 4.001 1.00 86.94 100 ILE A C 1
ATOM 777 O O . ILE A 1 100 ? -1.850 5.237 4.471 1.00 86.94 100 ILE A O 1
ATOM 781 N N . ILE A 1 101 ? 0.358 5.131 4.756 1.00 87.56 101 ILE A N 1
ATOM 782 C CA . ILE A 1 101 ? 0.280 4.732 6.170 1.00 87.56 101 ILE A CA 1
ATOM 783 C C . ILE A 1 101 ? -0.526 5.752 6.984 1.00 87.56 101 ILE A C 1
ATOM 785 O O . ILE A 1 101 ? -1.390 5.370 7.772 1.00 87.56 101 ILE A O 1
ATOM 789 N N . LYS A 1 102 ? -0.301 7.054 6.774 1.00 87.69 102 LYS A N 1
ATOM 790 C CA . LYS A 1 102 ? -1.085 8.117 7.421 1.00 87.69 102 LYS A CA 1
ATOM 791 C C . LYS A 1 102 ? -2.567 8.039 7.041 1.00 87.69 102 LYS A C 1
ATOM 793 O O . LYS A 1 102 ? -3.425 8.158 7.909 1.00 87.69 102 LYS A O 1
ATOM 798 N N . CYS A 1 103 ? -2.861 7.805 5.766 1.00 85.62 103 CYS A N 1
ATOM 799 C CA . CYS A 1 103 ? -4.215 7.633 5.238 1.00 85.62 103 CYS A CA 1
ATOM 800 C C . CYS A 1 103 ? -4.941 6.424 5.861 1.00 85.62 103 CYS A C 1
ATOM 802 O O . CYS A 1 103 ? -6.120 6.517 6.205 1.00 85.62 103 CYS A O 1
ATOM 804 N N . LEU A 1 104 ? -4.224 5.313 6.067 1.00 85.56 104 LEU A N 1
ATOM 805 C CA . LEU A 1 104 ? -4.736 4.096 6.701 1.00 85.56 104 LEU A CA 1
ATOM 806 C C . LEU A 1 104 ? -4.961 4.261 8.214 1.00 85.56 104 LEU A C 1
ATOM 808 O O . LEU A 1 104 ? -5.922 3.707 8.749 1.00 85.56 104 LEU A O 1
ATOM 812 N N . LYS A 1 105 ? -4.103 5.040 8.892 1.00 82.88 105 LYS A N 1
A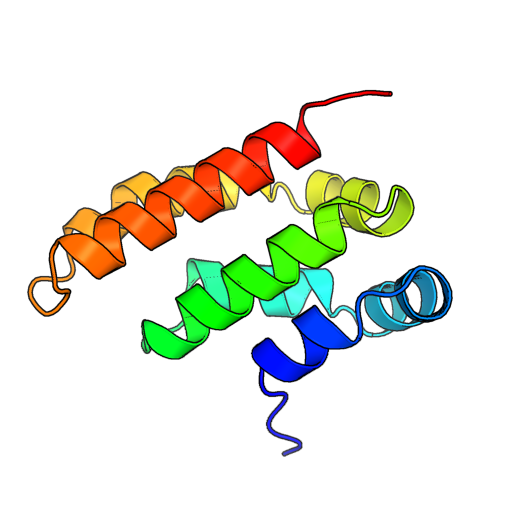TOM 813 C CA . LYS A 1 105 ? -4.161 5.295 10.344 1.00 82.88 105 LYS A CA 1
ATOM 814 C C . LYS A 1 105 ? -5.149 6.390 10.756 1.00 82.88 105 LYS A C 1
ATOM 816 O O . LYS A 1 105 ? -5.608 6.372 11.896 1.00 82.88 105 LYS A O 1
ATOM 821 N N . ASN A 1 106 ? -5.476 7.337 9.874 1.00 73.81 106 ASN A N 1
ATOM 822 C CA . ASN A 1 106 ? -6.463 8.379 10.167 1.00 73.81 106 ASN A CA 1
ATOM 823 C C . ASN A 1 106 ? -7.874 7.772 10.225 1.00 73.81 106 ASN A C 1
ATOM 825 O O . ASN A 1 106 ? -8.556 7.650 9.207 1.00 73.81 106 ASN A O 1
ATOM 829 N N . LYS A 1 107 ? -8.305 7.385 11.430 1.00 51.50 107 LYS A N 1
ATOM 830 C CA . LYS A 1 107 ? -9.707 7.096 11.746 1.00 51.50 107 LYS A CA 1
ATOM 831 C C . LYS A 1 107 ? -10.503 8.401 11.618 1.00 51.50 107 LYS A C 1
ATOM 833 O O . LYS A 1 107 ? -10.266 9.319 12.395 1.00 51.50 107 LYS A O 1
ATOM 838 N N . ASN A 1 108 ? -11.399 8.469 10.634 1.00 43.44 108 ASN A N 1
ATOM 839 C CA . ASN A 1 108 ? -12.645 9.211 10.833 1.00 43.44 108 ASN A CA 1
ATOM 840 C C . ASN A 1 108 ? -13.579 8.279 11.598 1.00 43.44 108 ASN A C 1
ATOM 842 O O . ASN A 1 108 ? -13.631 7.091 11.194 1.00 43.44 108 ASN A O 1
#

Organism: Brachionus plicatilis (NCBI:txid10195)

Foldseek 3Di:
DPPDQLLVLLVVLDQVCLVVCVVVVVLVVLLCQLQPPPDLNSNLSSLSNLLSNLQHPVSLVVCVVVVSLVSLVVSLVPVVPDPPDDPVSNVSSNVSSVSSNVSSPDDD